Protein AF-A0A843TAF8-F1 (afdb_monomer)

Foldseek 3Di:
DPPVVVVCLVVPPPPQAPPPLSVDDPEPESADDNHRNDHNDVVVVCVVCVVVVRRPVVVVLVVLLVDLCVDDLVVSCVVVVHDSVVSVVSNVVRDPPNVVVVVVVVVVPPPPDDDPDDD

Solvent-accessible surface area (backbone atoms only — not comparable to full-atom values): 7303 Å² total; per-residue (Å²): 126,64,64,78,61,49,52,55,62,71,66,50,78,78,74,73,47,83,63,75,45,38,72,43,76,86,64,92,45,96,49,68,24,92,51,65,94,38,62,44,60,66,69,59,56,48,51,55,37,40,76,74,71,42,48,67,69,62,54,49,51,51,51,51,38,54,48,35,63,76,44,52,36,63,59,48,8,66,75,68,76,44,59,51,72,60,26,41,58,49,22,60,75,62,36,92,71,66,63,66,58,56,52,51,53,51,61,71,65,56,73,94,74,78,85,83,74,91,127

Radius of gyration: 23.5 Å; Cα contacts (8 Å, |Δi|>4): 74; chains: 1; bounding box: 64×34×62 Å

Secondary structure (DSSP, 8-state):
--HHHHHHHHT------SSGGGSS---SSSSB-SSTT-BPPHHHHHHHHHHTT--HHHHHHHHHHHHHHHS-HHHHHHHHT--HHHHHHHHHHH-S-THHHHHHHHHHHS---------

Structure (mmCIF, N/CA/C/O backbone):
data_AF-A0A843TAF8-F1
#
_entry.id   AF-A0A843TAF8-F1
#
loop_
_atom_site.group_PDB
_atom_site.id
_atom_site.type_symbol
_atom_site.label_atom_id
_atom_site.label_alt_id
_atom_site.label_comp_id
_atom_site.label_asym_id
_atom_site.label_entity_id
_atom_site.label_seq_id
_atom_site.pdbx_PDB_ins_code
_atom_site.Cartn_x
_atom_site.Cartn_y
_atom_site.Cartn_z
_atom_site.occupancy
_atom_site.B_iso_or_equiv
_atom_site.auth_seq_id
_atom_site.auth_comp_id
_atom_site.auth_asym_id
_atom_site.auth_atom_id
_atom_site.pdbx_PDB_model_num
ATOM 1 N N . MET A 1 1 ? -9.355 -8.276 -6.777 1.00 65.00 1 MET A N 1
ATOM 2 C CA . MET A 1 1 ? -8.449 -7.194 -7.233 1.00 65.00 1 MET A CA 1
ATOM 3 C C . MET A 1 1 ? -9.306 -6.135 -7.908 1.00 65.00 1 MET A C 1
ATOM 5 O O . MET A 1 1 ? -10.160 -6.546 -8.686 1.00 65.00 1 MET A O 1
ATOM 9 N N . PRO A 1 2 ? -9.145 -4.834 -7.604 1.00 83.56 2 PRO A N 1
ATOM 10 C CA . PRO A 1 2 ? -9.897 -3.776 -8.279 1.00 83.56 2 PRO A CA 1
ATOM 11 C C . PRO A 1 2 ? -9.678 -3.828 -9.794 1.00 83.56 2 PRO A C 1
ATOM 13 O O . PRO A 1 2 ? -8.546 -4.014 -10.245 1.00 83.56 2 PRO A O 1
ATOM 16 N N . GLU A 1 3 ? -10.754 -3.681 -10.563 1.00 85.06 3 GLU A N 1
ATOM 17 C CA . GLU A 1 3 ? -10.755 -3.878 -12.019 1.00 85.06 3 GLU A CA 1
ATOM 18 C C . GLU A 1 3 ? -9.738 -2.987 -12.762 1.00 85.06 3 GLU A C 1
ATOM 20 O O . GLU A 1 3 ? -8.956 -3.554 -13.533 1.00 85.06 3 GLU A O 1
ATOM 25 N N . PRO A 1 4 ? -9.590 -1.683 -12.440 1.00 88.25 4 PRO A N 1
ATOM 26 C CA . PRO A 1 4 ? -8.641 -0.825 -13.152 1.00 88.25 4 PRO A CA 1
ATOM 27 C C . PRO A 1 4 ? -7.189 -1.294 -13.009 1.00 88.25 4 PRO A C 1
ATOM 29 O O . PRO A 1 4 ? -6.396 -1.233 -13.945 1.00 88.25 4 PRO A O 1
ATOM 32 N N . LEU A 1 5 ? -6.828 -1.819 -11.835 1.00 84.12 5 LEU A N 1
ATOM 33 C CA . LEU A 1 5 ? -5.498 -2.379 -11.602 1.00 84.12 5 LEU A CA 1
ATOM 34 C C . LEU A 1 5 ? -5.348 -3.755 -12.264 1.00 84.12 5 LEU A C 1
ATOM 36 O O . LEU A 1 5 ? -4.289 -4.068 -12.804 1.00 84.12 5 LEU A O 1
ATOM 40 N N . GLY A 1 6 ? -6.403 -4.571 -12.243 1.00 87.38 6 GLY A N 1
ATOM 41 C CA . GLY A 1 6 ? -6.423 -5.877 -12.899 1.00 87.38 6 GLY A CA 1
ATOM 42 C C . GLY A 1 6 ? -6.227 -5.781 -14.413 1.00 87.38 6 GLY A C 1
ATOM 43 O O . GLY A 1 6 ? -5.490 -6.585 -14.982 1.00 87.38 6 GLY A O 1
ATOM 44 N N . ALA A 1 7 ? -6.827 -4.781 -15.063 1.00 89.94 7 ALA A N 1
ATOM 45 C CA . ALA A 1 7 ? -6.591 -4.477 -16.473 1.00 89.94 7 ALA A CA 1
ATOM 46 C C . ALA A 1 7 ? -5.107 -4.182 -16.742 1.00 89.94 7 ALA A C 1
ATOM 48 O O . ALA A 1 7 ? -4.483 -4.896 -17.525 1.00 89.94 7 ALA A O 1
ATOM 49 N N . LEU A 1 8 ? -4.504 -3.255 -15.988 1.00 86.94 8 LEU A N 1
ATOM 50 C CA . LEU A 1 8 ? -3.084 -2.901 -16.126 1.00 86.94 8 LEU A CA 1
ATOM 51 C C . LEU A 1 8 ? -2.131 -4.082 -15.881 1.00 86.94 8 LEU A C 1
ATOM 53 O O . LEU A 1 8 ? -1.080 -4.180 -16.511 1.00 86.94 8 LEU A O 1
ATOM 57 N N . VAL A 1 9 ? -2.479 -4.986 -14.962 1.00 86.75 9 VAL A N 1
ATOM 58 C CA . VAL A 1 9 ? -1.697 -6.202 -14.696 1.00 86.75 9 VAL A CA 1
ATOM 59 C C . VAL A 1 9 ? -1.766 -7.182 -15.870 1.00 86.75 9 VAL A C 1
ATOM 61 O O . VAL A 1 9 ? -0.752 -7.787 -16.210 1.00 86.75 9 VAL A O 1
ATOM 64 N N . ARG A 1 10 ? -2.932 -7.333 -16.509 1.00 85.50 10 ARG A N 1
ATOM 65 C CA . ARG A 1 10 ? -3.101 -8.198 -17.693 1.00 85.50 10 ARG A CA 1
ATOM 66 C C . ARG A 1 10 ? -2.408 -7.626 -18.926 1.00 85.50 10 ARG A C 1
ATOM 68 O O . ARG A 1 10 ? -1.837 -8.378 -19.707 1.00 85.50 10 ARG A O 1
ATOM 75 N N . GLU A 1 11 ? -2.430 -6.307 -19.066 1.00 85.31 11 GLU A N 1
ATOM 76 C CA . GLU A 1 11 ? -1.752 -5.572 -20.137 1.00 85.31 11 GLU A CA 1
ATOM 77 C C . GLU A 1 11 ? -0.248 -5.424 -19.905 1.00 85.31 11 GLU A C 1
ATOM 79 O O . GLU A 1 11 ? 0.453 -4.871 -20.756 1.00 85.31 11 GLU A O 1
ATOM 84 N N . LEU A 1 12 ? 0.271 -5.906 -18.767 1.00 79.38 12 LEU A N 1
ATOM 85 C CA . LEU A 1 12 ? 1.678 -5.776 -18.438 1.00 79.38 12 LEU A CA 1
ATOM 86 C C . LEU A 1 12 ? 2.513 -6.406 -19.563 1.00 79.38 12 LEU A C 1
ATOM 88 O O . LEU A 1 12 ? 2.449 -7.619 -19.781 1.00 79.38 12 LEU A O 1
ATOM 92 N N . PRO A 1 13 ? 3.330 -5.613 -20.281 1.00 70.88 13 PRO A N 1
ATOM 93 C CA . PRO A 1 13 ? 4.128 -6.155 -21.356 1.00 70.88 13 PRO A CA 1
ATOM 94 C C . PRO A 1 13 ? 5.199 -7.043 -20.731 1.00 70.88 13 PRO A C 1
ATOM 96 O O . PRO A 1 13 ? 6.160 -6.557 -20.122 1.00 70.88 13 PRO A O 1
ATOM 99 N N . TRP A 1 14 ? 5.040 -8.356 -20.890 1.00 66.38 14 TRP A N 1
ATOM 100 C CA . TRP A 1 14 ? 6.083 -9.329 -20.607 1.00 66.38 14 TRP A CA 1
ATOM 101 C C . TRP A 1 14 ? 7.241 -9.029 -21.544 1.00 66.38 14 TRP A C 1
ATOM 103 O O . TRP A 1 14 ? 7.263 -9.449 -22.701 1.00 66.38 14 TRP A O 1
ATOM 113 N N . ARG A 1 15 ? 8.194 -8.221 -21.074 1.00 61.22 15 ARG A N 1
ATOM 114 C CA . ARG A 1 15 ? 9.380 -7.894 -21.855 1.00 61.22 15 ARG A CA 1
ATOM 115 C C . ARG A 1 15 ? 10.139 -9.203 -22.040 1.00 61.22 15 ARG A C 1
ATOM 117 O O . ARG A 1 15 ? 10.833 -9.637 -21.121 1.00 61.22 15 ARG A O 1
ATOM 124 N N . ARG A 1 16 ? 9.967 -9.840 -23.205 1.00 57.34 16 ARG A N 1
ATOM 125 C CA . ARG A 1 16 ? 10.708 -11.044 -23.582 1.00 57.34 16 ARG A CA 1
ATOM 126 C C . ARG A 1 16 ? 12.177 -10.695 -23.402 1.00 57.34 16 ARG A C 1
ATOM 128 O O . ARG A 1 16 ? 12.666 -9.723 -23.986 1.00 57.34 16 ARG A O 1
ATOM 135 N N . GLN A 1 17 ? 12.834 -11.380 -22.474 1.00 61.56 17 GLN A N 1
ATOM 136 C CA . GLN A 1 17 ? 14.224 -11.068 -22.189 1.00 61.56 17 GLN A CA 1
ATOM 137 C C . GLN A 1 17 ? 15.018 -11.350 -23.468 1.00 61.56 17 GLN A C 1
ATOM 139 O O . GLN A 1 17 ? 14.660 -12.226 -24.249 1.00 61.56 17 GLN A O 1
ATOM 144 N N . VAL A 1 18 ? 16.034 -10.547 -23.753 1.00 58.47 18 VAL A N 1
ATOM 145 C CA . VAL A 1 18 ? 16.874 -10.764 -24.934 1.00 58.47 18 VAL A CA 1
ATOM 146 C C . VAL A 1 18 ? 18.065 -11.608 -24.484 1.00 58.47 18 VAL A C 1
ATOM 148 O O . VAL A 1 18 ? 18.683 -11.286 -23.469 1.00 58.47 18 VAL A O 1
ATOM 151 N N . GLY A 1 19 ? 18.368 -12.687 -25.210 1.00 65.69 19 GLY A N 1
ATOM 152 C CA . GLY A 1 19 ? 19.439 -13.637 -24.879 1.00 65.69 19 GLY A CA 1
ATOM 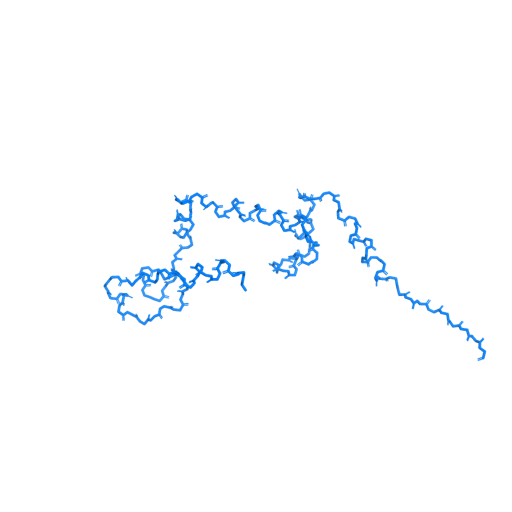153 C C . GLY A 1 19 ? 18.960 -14.890 -24.132 1.00 65.69 19 GLY A C 1
ATOM 154 O O . GLY A 1 19 ? 17.775 -15.214 -24.147 1.00 65.69 19 GLY A O 1
ATOM 155 N N . ILE A 1 20 ? 19.890 -15.597 -23.475 1.00 61.03 20 ILE A N 1
ATOM 156 C CA . ILE A 1 20 ? 19.670 -16.913 -22.829 1.00 61.03 20 ILE A CA 1
ATOM 157 C C . ILE A 1 20 ? 18.520 -16.870 -21.811 1.00 61.03 20 ILE A C 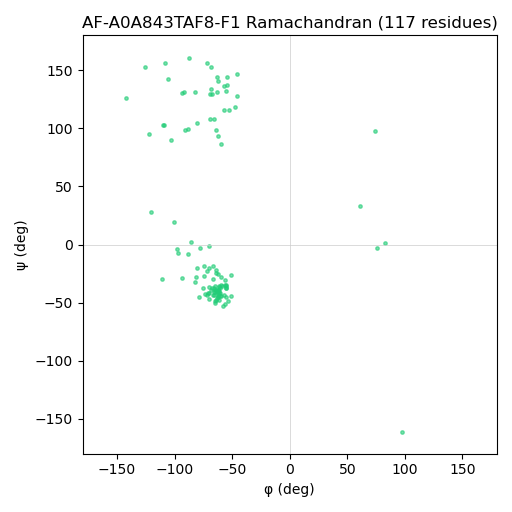1
ATOM 159 O O . ILE A 1 20 ? 17.714 -17.793 -21.733 1.00 61.03 20 ILE A O 1
ATOM 163 N N . SER A 1 21 ? 18.383 -15.768 -21.071 1.00 60.28 21 SER A N 1
ATOM 164 C CA . SER A 1 21 ? 17.309 -15.604 -20.089 1.00 60.28 21 SER A CA 1
ATOM 165 C C . SER A 1 21 ? 15.920 -15.430 -20.717 1.00 60.28 21 SER A C 1
ATOM 167 O O . SER A 1 21 ? 14.915 -15.729 -20.083 1.00 60.28 21 SER A O 1
ATOM 169 N N . GLY A 1 22 ? 15.850 -15.036 -21.991 1.00 59.75 22 GLY A N 1
ATOM 170 C CA . GLY A 1 22 ? 14.613 -14.956 -22.773 1.00 59.75 22 GLY A CA 1
ATOM 171 C C . GLY A 1 22 ? 14.133 -16.274 -23.347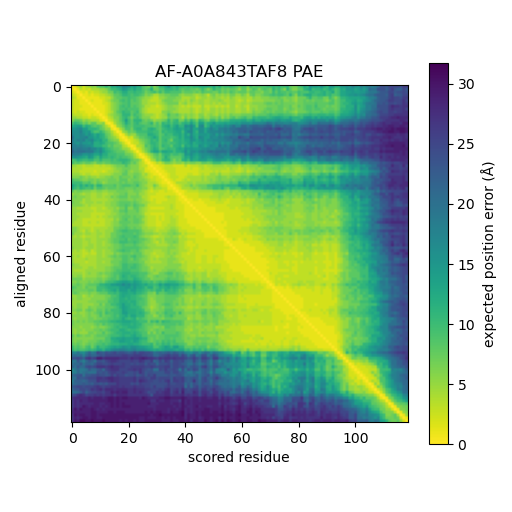 1.00 59.75 22 GLY A C 1
ATOM 172 O O . GLY A 1 22 ? 12.962 -16.393 -23.700 1.00 59.75 22 GLY A O 1
ATOM 173 N N . GLN A 1 23 ? 15.047 -17.237 -23.456 1.00 60.34 23 GLN A N 1
ATOM 174 C CA . GLN A 1 23 ? 14.754 -18.612 -23.849 1.00 60.34 23 GLN A CA 1
ATOM 175 C C . GLN A 1 23 ? 14.389 -19.490 -22.643 1.00 60.34 23 GLN A C 1
ATOM 177 O O . GLN A 1 23 ? 13.953 -20.624 -22.819 1.00 60.34 23 GLN A O 1
ATOM 182 N N . ALA A 1 24 ? 14.547 -18.971 -21.420 1.00 60.19 24 ALA A N 1
ATOM 183 C CA . ALA A 1 24 ? 14.101 -19.645 -20.212 1.00 60.19 24 ALA A CA 1
ATOM 184 C C . ALA A 1 24 ? 12.562 -19.707 -20.146 1.00 60.19 24 ALA A C 1
ATOM 186 O O . ALA A 1 24 ? 11.859 -18.861 -20.702 1.00 60.19 24 ALA A O 1
ATOM 187 N N . LYS A 1 25 ? 12.050 -20.728 -19.445 1.00 62.59 25 LYS A N 1
ATOM 188 C CA . LYS A 1 25 ? 10.619 -20.966 -19.178 1.00 62.59 25 LYS A CA 1
ATOM 189 C C . LYS A 1 25 ? 9.911 -19.666 -18.734 1.00 62.59 25 LYS A C 1
ATOM 191 O O . LYS A 1 25 ? 10.553 -18.861 -18.051 1.00 62.59 25 LYS A O 1
ATOM 196 N N . PRO A 1 26 ? 8.617 -19.453 -19.069 1.00 63.22 26 PRO A N 1
ATOM 197 C CA . PRO A 1 26 ? 7.852 -18.304 -18.580 1.00 63.22 26 PRO A CA 1
ATOM 198 C C . PRO A 1 26 ? 8.069 -18.104 -17.079 1.00 63.22 26 PRO A C 1
ATOM 200 O O . PRO A 1 26 ? 7.973 -19.050 -16.296 1.00 63.22 26 PRO A O 1
ATOM 203 N N . SER A 1 27 ? 8.434 -16.880 -16.698 1.00 67.69 27 SER A N 1
ATOM 204 C CA . SER A 1 27 ? 8.759 -16.559 -15.314 1.00 67.69 27 SER A CA 1
ATOM 205 C C . SER A 1 27 ? 7.511 -16.624 -14.443 1.00 67.69 27 SER A C 1
ATOM 207 O O . SER A 1 27 ? 6.504 -16.006 -14.774 1.00 67.69 27 SER A O 1
ATOM 209 N N . GLU A 1 28 ? 7.615 -17.266 -13.284 1.00 79.38 28 GLU A N 1
ATOM 210 C CA . GLU A 1 28 ? 6.572 -17.259 -12.246 1.00 79.38 28 GLU A CA 1
ATOM 211 C C . GLU A 1 28 ? 6.367 -15.863 -11.619 1.00 79.38 28 GLU A C 1
ATOM 213 O O . GLU A 1 28 ? 5.339 -15.563 -11.019 1.00 79.38 28 GLU A O 1
ATOM 218 N N . TRP A 1 29 ? 7.342 -14.968 -11.785 1.00 84.31 29 TRP A N 1
ATOM 219 C CA . TRP A 1 29 ? 7.316 -13.623 -11.224 1.00 84.31 29 TRP A CA 1
ATOM 220 C C . TRP A 1 29 ? 6.502 -12.650 -12.071 1.00 84.31 29 TRP A C 1
ATOM 222 O O . TRP A 1 29 ? 6.795 -12.478 -13.249 1.00 84.31 29 TRP A O 1
ATOM 232 N N . LEU A 1 30 ? 5.605 -11.887 -11.435 1.00 83.25 30 LEU A N 1
ATOM 233 C CA . LEU A 1 30 ? 4.875 -10.778 -12.069 1.00 83.25 30 LEU A CA 1
ATOM 234 C C . LEU A 1 30 ? 5.808 -9.736 -12.718 1.00 83.25 30 LEU A C 1
ATOM 236 O O . LEU A 1 30 ? 5.496 -9.166 -13.757 1.00 83.25 30 LEU A O 1
ATOM 240 N N . PHE A 1 31 ? 6.976 -9.498 -12.114 1.00 83.81 31 PHE A N 1
ATOM 241 C CA . PHE A 1 31 ? 8.016 -8.630 -12.663 1.00 83.81 31 PHE A CA 1
ATOM 242 C C . PHE A 1 31 ? 9.322 -9.419 -12.830 1.00 83.81 31 PHE A C 1
ATOM 244 O O . PHE A 1 31 ? 10.096 -9.514 -11.870 1.00 83.81 31 PHE A O 1
ATOM 251 N N . PRO A 1 32 ? 9.607 -9.976 -14.021 1.00 81.50 32 PRO A N 1
ATOM 252 C CA . PRO A 1 32 ? 10.843 -10.715 -14.255 1.00 81.50 32 PRO A CA 1
ATOM 253 C C . PRO A 1 32 ? 12.061 -9.783 -14.256 1.00 81.50 32 PRO A C 1
ATOM 255 O O . PRO A 1 32 ? 12.089 -8.761 -14.945 1.00 81.50 32 PRO A O 1
ATOM 258 N N . GLY A 1 33 ? 13.090 -10.140 -13.486 1.00 79.44 33 GLY A N 1
ATOM 259 C CA . GLY A 1 33 ? 14.390 -9.466 -13.482 1.00 79.44 33 GLY A CA 1
ATOM 260 C C . GLY A 1 33 ? 15.317 -10.044 -14.550 1.00 79.44 33 GLY A C 1
ATOM 261 O O . GLY A 1 33 ? 15.108 -11.160 -14.993 1.00 79.44 33 GLY A O 1
ATOM 262 N N . ARG A 1 34 ? 16.374 -9.324 -14.959 1.00 76.56 34 ARG A N 1
ATOM 263 C CA . ARG A 1 34 ? 17.275 -9.701 -16.085 1.00 76.56 34 ARG A CA 1
ATOM 264 C C . ARG A 1 34 ? 17.857 -11.126 -16.048 1.00 76.56 34 ARG A C 1
ATOM 266 O O . ARG A 1 34 ? 18.236 -11.636 -17.100 1.00 76.56 34 ARG A O 1
ATOM 273 N N . GLN A 1 35 ? 17.994 -11.710 -14.861 1.00 74.94 35 GLN A N 1
ATOM 274 C CA . GLN A 1 35 ? 18.490 -13.071 -14.660 1.00 74.94 35 GLN A CA 1
ATOM 275 C C . GLN A 1 35 ? 17.304 -14.039 -14.647 1.00 74.94 35 GLN A C 1
ATOM 277 O O . GLN A 1 35 ? 16.336 -13.799 -13.924 1.00 74.94 35 GLN A O 1
ATOM 282 N N . ALA A 1 36 ? 17.391 -15.129 -15.413 1.00 72.00 36 ALA A N 1
ATOM 283 C CA . ALA A 1 36 ? 16.337 -16.139 -15.458 1.00 72.00 36 ALA A CA 1
ATOM 284 C C . ALA A 1 36 ? 16.009 -16.652 -14.044 1.00 72.00 36 ALA A C 1
ATOM 286 O O . ALA A 1 36 ? 16.902 -16.863 -13.223 1.00 72.00 36 ALA A O 1
ATOM 287 N N . GLY A 1 37 ? 14.718 -16.803 -13.745 1.00 76.44 37 GLY A N 1
ATOM 288 C CA . GLY A 1 37 ? 14.236 -17.264 -12.438 1.00 76.44 37 GLY A CA 1
ATOM 289 C C . GLY A 1 37 ? 14.283 -16.230 -11.305 1.00 76.44 37 GLY A C 1
ATOM 290 O O . GLY A 1 37 ? 13.803 -16.521 -10.211 1.00 76.44 37 GLY A O 1
ATOM 291 N N . ARG A 1 38 ? 14.803 -15.013 -11.529 1.00 81.56 38 ARG A N 1
ATOM 292 C CA . ARG A 1 38 ? 14.856 -13.960 -10.500 1.00 81.56 38 ARG A CA 1
ATOM 293 C C . ARG A 1 38 ? 13.820 -12.864 -10.733 1.00 81.56 38 ARG A C 1
ATOM 295 O O . ARG A 1 38 ? 13.584 -12.433 -11.860 1.00 81.56 38 ARG A O 1
ATOM 302 N N . HIS A 1 39 ? 13.248 -12.362 -9.643 1.00 85.25 39 HIS A N 1
ATOM 303 C CA . HIS A 1 39 ? 12.373 -11.195 -9.673 1.00 85.25 39 HIS A CA 1
ATOM 304 C C . HIS A 1 39 ? 13.166 -9.908 -9.942 1.00 85.25 39 HIS A C 1
ATOM 306 O O . HIS A 1 39 ? 14.368 -9.800 -9.679 1.00 85.25 39 HIS A O 1
ATOM 312 N N . GLN A 1 40 ? 12.479 -8.899 -10.468 1.00 86.75 40 GLN A N 1
ATOM 313 C CA . GLN A 1 40 ? 13.033 -7.563 -10.617 1.00 86.75 40 GLN A CA 1
ATOM 314 C C . GLN A 1 40 ? 13.247 -6.939 -9.236 1.00 86.75 40 GLN A C 1
ATOM 316 O O . GLN A 1 40 ? 12.326 -6.874 -8.426 1.00 86.75 40 GLN A O 1
ATOM 321 N N . HIS A 1 41 ? 14.450 -6.416 -8.989 1.00 89.12 41 HIS A N 1
ATOM 322 C CA . HIS A 1 41 ? 14.740 -5.739 -7.727 1.00 89.12 41 HIS A CA 1
ATOM 323 C C . HIS A 1 41 ? 13.737 -4.588 -7.468 1.00 89.12 41 HIS A C 1
ATOM 325 O O . HIS A 1 41 ? 13.541 -3.762 -8.371 1.00 89.12 41 HIS A O 1
ATOM 331 N N . PRO A 1 42 ? 13.142 -4.467 -6.262 1.00 87.94 42 PRO A N 1
ATOM 332 C CA . PRO A 1 42 ? 12.068 -3.506 -5.982 1.00 87.94 42 PRO A CA 1
ATOM 333 C C . PRO A 1 42 ? 12.424 -2.052 -6.311 1.00 87.94 42 PRO A C 1
ATOM 335 O O . PRO A 1 42 ? 11.609 -1.315 -6.868 1.00 87.94 42 PRO A O 1
ATOM 338 N N . SER A 1 43 ? 13.674 -1.648 -6.060 1.00 90.75 43 SER A N 1
ATOM 339 C CA . SER A 1 43 ? 14.137 -0.282 -6.351 1.00 90.75 43 SER A CA 1
ATOM 340 C C . SER A 1 43 ? 14.089 0.074 -7.843 1.00 90.75 43 SER A C 1
ATOM 342 O O . SER A 1 43 ? 13.972 1.248 -8.192 1.00 90.75 43 SER A O 1
ATOM 344 N N . HIS A 1 44 ? 14.156 -0.911 -8.746 1.00 89.31 44 HIS A N 1
ATOM 345 C CA . HIS A 1 44 ? 14.009 -0.667 -10.181 1.00 89.31 44 HIS A CA 1
ATOM 346 C C . HIS A 1 44 ? 12.561 -0.365 -10.553 1.00 89.31 44 HIS A C 1
ATOM 348 O O . HIS A 1 44 ? 12.320 0.553 -11.335 1.00 89.31 44 HIS A O 1
ATOM 354 N N . VAL A 1 45 ? 11.604 -1.105 -9.988 1.00 88.69 45 VAL A N 1
ATOM 355 C CA . VAL A 1 45 ? 10.173 -0.842 -10.192 1.00 88.69 45 VAL A CA 1
ATOM 356 C C . VAL A 1 45 ? 9.822 0.526 -9.613 1.00 88.69 45 VAL A C 1
ATOM 358 O O . VAL A 1 45 ? 9.270 1.362 -10.321 1.00 88.69 45 VAL A O 1
ATOM 361 N N . GLN A 1 46 ? 10.263 0.807 -8.384 1.00 91.75 46 GLN A N 1
ATOM 362 C CA . GLN A 1 46 ? 10.078 2.108 -7.741 1.00 91.75 46 GLN A CA 1
ATOM 363 C C . GLN A 1 46 ? 10.631 3.262 -8.587 1.00 91.75 46 GLN A C 1
ATOM 365 O O . GLN A 1 46 ? 9.957 4.268 -8.773 1.00 91.75 46 GLN A O 1
ATOM 370 N N . ARG A 1 47 ? 11.839 3.120 -9.147 1.00 92.50 47 ARG A N 1
ATOM 371 C CA . ARG A 1 47 ? 12.448 4.153 -9.999 1.00 92.50 47 ARG A CA 1
ATOM 372 C C . ARG A 1 47 ? 11.676 4.370 -11.296 1.00 92.50 47 ARG A C 1
ATOM 374 O O . ARG A 1 47 ? 11.582 5.498 -11.762 1.00 92.50 47 ARG A O 1
ATOM 381 N N . ARG A 1 48 ? 11.140 3.304 -11.895 1.00 89.88 48 ARG A N 1
ATOM 382 C CA . ARG A 1 48 ? 10.306 3.407 -13.102 1.00 89.88 48 ARG A CA 1
ATOM 383 C C . ARG A 1 48 ? 8.995 4.130 -12.811 1.00 89.88 48 ARG A C 1
ATOM 385 O O . ARG A 1 48 ? 8.632 5.001 -13.588 1.00 89.88 48 ARG A O 1
ATOM 392 N N . LEU A 1 49 ? 8.348 3.809 -11.693 1.00 92.06 49 LEU A N 1
ATOM 393 C CA . LEU A 1 49 ? 7.145 4.500 -11.228 1.00 92.06 49 LEU A CA 1
ATOM 394 C C . LEU A 1 49 ? 7.433 5.981 -10.941 1.00 92.06 49 LEU A C 1
ATOM 396 O O . LEU A 1 49 ? 6.711 6.850 -11.418 1.00 92.06 49 LEU A O 1
ATOM 400 N N . ALA A 1 50 ? 8.550 6.290 -10.281 1.00 93.88 50 ALA A N 1
ATOM 401 C CA . ALA A 1 50 ? 8.935 7.672 -9.999 1.00 93.88 50 ALA A CA 1
ATOM 402 C C . ALA A 1 50 ? 9.150 8.509 -11.274 1.00 93.88 50 ALA A C 1
ATOM 404 O O . ALA A 1 50 ? 8.791 9.681 -11.299 1.00 93.88 50 ALA A O 1
ATOM 405 N N . ARG A 1 51 ? 9.680 7.915 -12.356 1.00 94.00 51 ARG A N 1
ATOM 406 C CA . ARG A 1 51 ? 9.850 8.609 -13.650 1.00 94.00 51 ARG A CA 1
ATOM 407 C C . ARG A 1 51 ? 8.535 9.024 -14.306 1.00 94.00 51 ARG A C 1
ATOM 409 O O . ARG A 1 51 ? 8.552 9.946 -15.107 1.00 94.00 51 ARG A O 1
ATOM 416 N N . ILE A 1 52 ? 7.432 8.352 -13.986 1.00 93.31 52 ILE A N 1
ATOM 417 C CA . ILE A 1 52 ? 6.087 8.709 -14.460 1.00 93.31 52 ILE A CA 1
ATOM 418 C C . ILE A 1 52 ? 5.292 9.479 -13.392 1.00 93.31 52 ILE A C 1
ATOM 420 O O . ILE A 1 52 ? 4.070 9.521 -13.441 1.00 93.31 52 ILE A O 1
ATOM 424 N N . GLY A 1 53 ? 5.978 10.057 -12.397 1.00 93.31 53 GLY A N 1
ATOM 425 C CA . GLY A 1 53 ? 5.368 10.864 -11.335 1.00 93.31 53 GLY A CA 1
ATOM 426 C C . GLY A 1 53 ? 4.774 10.064 -10.171 1.00 93.31 53 GLY A C 1
ATOM 427 O O . GLY A 1 53 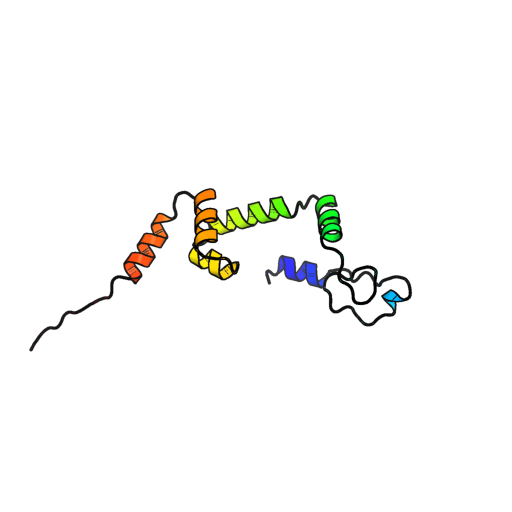? 4.250 10.647 -9.226 1.00 93.31 53 GLY A O 1
ATOM 428 N N . ILE A 1 54 ? 4.876 8.732 -10.177 1.00 92.75 54 ILE A N 1
ATOM 429 C CA . ILE A 1 54 ? 4.316 7.878 -9.124 1.00 92.75 54 ILE A CA 1
ATOM 430 C C . ILE A 1 54 ? 5.369 7.647 -8.038 1.00 92.75 54 ILE A C 1
ATOM 432 O O . ILE A 1 54 ? 6.233 6.772 -8.135 1.00 92.75 54 ILE A O 1
ATOM 436 N N . VAL A 1 55 ? 5.274 8.410 -6.951 1.00 94.06 55 VAL A N 1
ATOM 437 C CA . VAL A 1 55 ? 6.145 8.253 -5.780 1.00 94.06 55 VAL A CA 1
ATOM 438 C C . VAL A 1 55 ? 5.537 7.230 -4.820 1.00 94.06 55 VAL A C 1
ATOM 440 O O . VAL A 1 55 ? 4.655 7.551 -4.026 1.00 94.06 55 VAL A O 1
ATOM 443 N N . CYS A 1 56 ? 6.029 5.985 -4.859 1.00 91.00 56 CYS A N 1
ATOM 444 C CA . CYS A 1 56 ? 5.411 4.846 -4.160 1.00 91.00 56 CYS A CA 1
ATOM 445 C C . CYS A 1 56 ? 5.121 5.092 -2.673 1.00 91.00 56 CYS A C 1
ATOM 447 O O . CYS A 1 56 ? 4.050 4.734 -2.194 1.00 91.00 56 CYS A O 1
ATOM 449 N N . ARG A 1 57 ? 6.065 5.685 -1.928 1.00 91.75 57 ARG A N 1
ATOM 450 C CA . ARG A 1 57 ? 5.898 5.897 -0.481 1.00 91.75 57 ARG A CA 1
ATOM 451 C C . ARG A 1 57 ? 4.866 6.983 -0.176 1.00 91.75 57 ARG A C 1
ATOM 453 O O . ARG A 1 57 ? 4.031 6.775 0.694 1.00 91.75 57 ARG A O 1
ATOM 460 N N . ALA A 1 58 ? 4.905 8.098 -0.905 1.00 92.44 58 ALA A N 1
ATOM 461 C CA . ALA A 1 58 ? 3.942 9.183 -0.735 1.00 92.44 58 ALA A CA 1
ATOM 462 C C . ALA A 1 58 ? 2.526 8.723 -1.112 1.00 92.44 58 ALA A C 1
ATOM 464 O O . ALA A 1 58 ? 1.614 8.846 -0.302 1.00 92.44 58 ALA A O 1
ATOM 465 N N . ASN A 1 59 ? 2.372 8.076 -2.272 1.00 91.75 59 ASN A N 1
ATOM 466 C CA . ASN A 1 59 ? 1.087 7.539 -2.727 1.00 91.75 59 ASN A CA 1
ATOM 467 C C . ASN A 1 59 ? 0.538 6.465 -1.784 1.00 91.75 59 ASN A C 1
ATOM 469 O O . ASN A 1 59 ? -0.654 6.456 -1.496 1.00 91.75 59 ASN A O 1
ATOM 473 N N . ARG A 1 60 ? 1.399 5.592 -1.241 1.00 90.19 60 ARG A N 1
ATOM 474 C CA . ARG A 1 60 ? 0.981 4.616 -0.227 1.00 90.19 60 ARG A CA 1
ATOM 475 C C . ARG A 1 60 ? 0.482 5.301 1.040 1.00 90.19 60 ARG A C 1
ATOM 477 O O . ARG A 1 60 ? -0.542 4.894 1.566 1.00 90.19 60 ARG A O 1
ATOM 484 N N . ASN A 1 61 ? 1.192 6.313 1.532 1.00 91.38 61 ASN A N 1
ATOM 485 C CA . ASN A 1 61 ? 0.777 7.034 2.733 1.00 91.38 61 ASN A CA 1
ATOM 486 C C . ASN A 1 61 ? -0.544 7.781 2.516 1.00 91.38 61 ASN A C 1
ATOM 488 O O . ASN A 1 61 ? -1.399 7.733 3.390 1.00 91.38 61 ASN A O 1
ATOM 492 N N . ALA A 1 62 ? -0.725 8.414 1.354 1.00 88.81 62 ALA A N 1
ATOM 493 C CA . ALA A 1 62 ? -1.970 9.087 0.996 1.00 88.81 62 ALA A CA 1
ATOM 494 C C . ALA A 1 62 ? -3.143 8.099 0.907 1.00 88.81 62 ALA A C 1
ATOM 496 O O . ALA A 1 62 ? -4.181 8.337 1.511 1.00 88.81 62 ALA A O 1
ATOM 497 N N . ALA A 1 63 ? -2.951 6.954 0.244 1.00 89.62 63 ALA A N 1
ATOM 498 C CA . ALA A 1 63 ? -3.966 5.904 0.167 1.00 89.62 63 ALA A CA 1
ATOM 49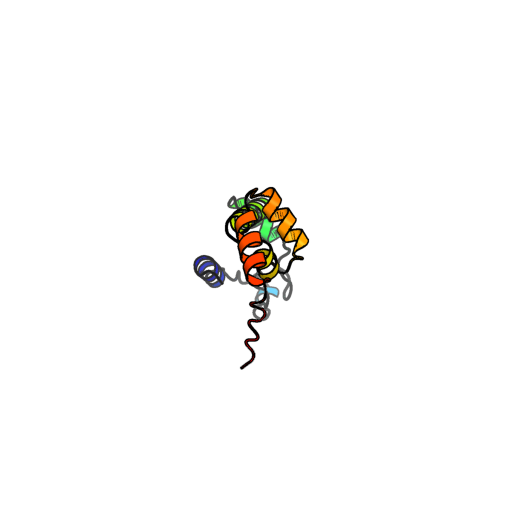9 C C . ALA A 1 63 ? -4.306 5.316 1.547 1.00 89.62 63 ALA A C 1
ATOM 501 O O . ALA A 1 63 ? -5.471 5.088 1.850 1.00 89.62 63 ALA A O 1
ATOM 502 N N . LEU A 1 64 ? -3.301 5.096 2.403 1.00 88.50 64 LEU A N 1
ATOM 503 C CA . LEU A 1 64 ? -3.521 4.645 3.779 1.00 88.50 64 LEU A CA 1
ATOM 504 C C . LEU A 1 64 ? -4.271 5.687 4.607 1.00 88.50 64 LEU A C 1
ATOM 506 O O . LEU A 1 64 ? -5.117 5.309 5.407 1.00 88.50 64 LEU A O 1
ATOM 510 N N . ALA A 1 65 ? -3.967 6.972 4.422 1.00 87.19 65 ALA A N 1
ATOM 511 C CA . ALA A 1 65 ? -4.679 8.043 5.100 1.00 87.19 65 ALA A CA 1
ATOM 512 C C . ALA A 1 65 ? -6.140 8.097 4.646 1.00 87.19 65 ALA A C 1
ATOM 514 O O . ALA A 1 65 ? -7.037 8.039 5.478 1.00 87.19 65 ALA A O 1
ATOM 515 N N . GLN A 1 66 ? -6.385 8.102 3.336 1.00 88.19 66 GLN A N 1
ATOM 516 C CA . GLN A 1 66 ? -7.739 8.047 2.796 1.00 88.19 66 GLN A CA 1
ATOM 517 C C . GLN A 1 66 ? -8.517 6.850 3.360 1.00 88.19 66 GLN A C 1
ATOM 519 O O . GLN A 1 66 ? -9.607 7.023 3.896 1.00 88.19 66 GLN A O 1
ATOM 524 N N . LEU A 1 67 ? -7.924 5.653 3.335 1.00 85.94 67 LEU A N 1
ATOM 525 C CA . LEU A 1 67 ? -8.575 4.461 3.868 1.00 85.94 67 LEU A CA 1
ATOM 526 C C . LEU A 1 67 ? -8.851 4.590 5.373 1.00 85.94 67 LEU A C 1
ATOM 528 O O . LEU A 1 67 ? -9.942 4.264 5.822 1.00 85.94 67 LEU A O 1
ATOM 532 N N . ALA A 1 68 ? -7.902 5.113 6.151 1.00 85.88 68 ALA A N 1
ATOM 533 C CA . ALA A 1 68 ? -8.075 5.336 7.586 1.00 85.88 68 ALA A CA 1
ATOM 534 C C . ALA A 1 68 ? -9.165 6.372 7.925 1.00 85.88 68 ALA A C 1
ATOM 536 O O . ALA A 1 68 ? -9.682 6.343 9.038 1.00 85.88 68 ALA A O 1
ATOM 537 N N . ALA A 1 69 ? -9.515 7.269 6.997 1.00 84.56 69 ALA A N 1
ATOM 538 C CA . ALA A 1 69 ? -10.634 8.197 7.155 1.00 84.56 69 ALA A CA 1
ATOM 539 C C . ALA A 1 69 ? -11.995 7.556 6.828 1.00 84.56 69 ALA A C 1
ATOM 541 O O . ALA A 1 69 ? -13.015 7.978 7.366 1.00 84.56 69 ALA A O 1
ATOM 542 N N . GLU A 1 70 ? -12.015 6.555 5.947 1.00 85.69 70 GLU A N 1
ATOM 543 C CA . GLU A 1 70 ? -13.240 5.922 5.447 1.00 85.69 70 GLU A CA 1
ATOM 544 C C . GLU A 1 70 ? -13.648 4.680 6.252 1.00 85.69 70 GLU A C 1
ATOM 546 O O . GLU A 1 70 ? -14.837 4.365 6.323 1.00 85.69 70 GLU A O 1
ATOM 551 N N . VAL A 1 71 ? -12.688 3.961 6.856 1.00 86.25 71 VAL A N 1
ATOM 552 C CA . VAL A 1 71 ? -12.956 2.663 7.495 1.00 86.25 71 VAL A CA 1
ATOM 553 C C . VAL A 1 71 ? -12.503 2.577 8.956 1.00 86.25 71 VAL A C 1
ATOM 555 O O . VAL A 1 71 ? -11.523 3.204 9.362 1.00 86.25 71 VAL A O 1
ATOM 558 N N . PRO A 1 72 ? -13.169 1.722 9.753 1.00 83.94 72 PRO A N 1
ATOM 559 C CA . PRO A 1 72 ? -12.765 1.431 11.117 1.00 83.94 72 PRO A CA 1
ATOM 560 C C . PRO A 1 72 ? -11.336 0.966 11.328 1.00 83.94 72 PRO A C 1
ATOM 562 O O . PRO A 1 72 ? -10.864 0.123 10.583 1.00 83.94 72 PRO A O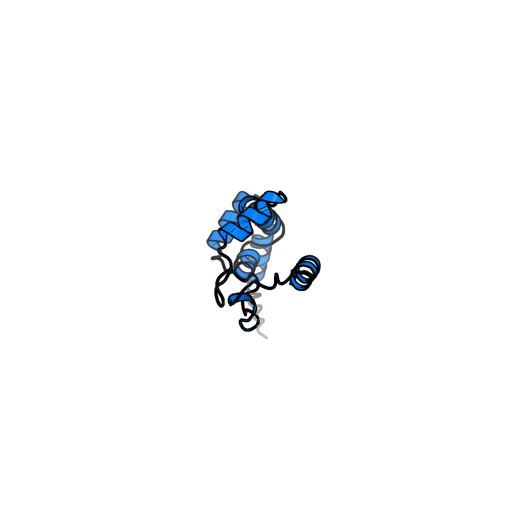 1
ATOM 565 N N . ALA A 1 73 ? -10.699 1.361 12.439 1.00 85.19 73 ALA A N 1
ATOM 566 C CA . ALA A 1 73 ? -9.357 0.877 12.799 1.00 85.19 73 ALA A CA 1
ATOM 567 C C . ALA A 1 73 ? -9.269 -0.661 12.897 1.00 85.19 73 ALA A C 1
ATOM 569 O O . ALA A 1 73 ? -8.252 -1.247 12.545 1.00 85.19 73 ALA A O 1
ATOM 570 N N . SER A 1 74 ? -10.332 -1.325 13.358 1.00 84.69 74 SER A N 1
ATOM 571 C CA . SER A 1 74 ? -10.391 -2.797 13.419 1.00 84.69 74 SER A CA 1
ATOM 572 C C . SER A 1 74 ? -10.494 -3.419 12.027 1.00 84.69 74 SER A C 1
ATOM 574 O O . SER A 1 74 ? -9.701 -4.286 11.686 1.00 84.69 74 SER A O 1
ATOM 576 N N . VAL A 1 75 ? -11.388 -2.899 11.187 1.00 87.81 75 VAL A N 1
ATOM 577 C CA . VAL A 1 75 ? -11.524 -3.332 9.789 1.00 87.81 75 VAL A CA 1
ATOM 578 C C . VAL A 1 75 ? -10.241 -3.045 8.996 1.00 87.81 75 VAL A C 1
ATOM 580 O O . VAL A 1 75 ? -9.791 -3.882 8.224 1.00 87.81 75 VAL A O 1
ATOM 583 N N . LEU A 1 76 ? -9.600 -1.900 9.233 1.00 88.00 76 LEU A N 1
ATOM 584 C CA . LEU A 1 76 ? -8.318 -1.516 8.647 1.00 88.00 76 LEU A CA 1
ATOM 585 C C . LEU A 1 76 ? -7.197 -2.483 9.046 1.00 88.00 76 LEU A C 1
ATOM 587 O O . LEU A 1 76 ? -6.364 -2.837 8.211 1.00 88.00 76 LEU A O 1
ATOM 591 N N . ALA A 1 77 ? -7.169 -2.900 10.315 1.00 91.00 77 ALA A N 1
ATOM 592 C CA . ALA A 1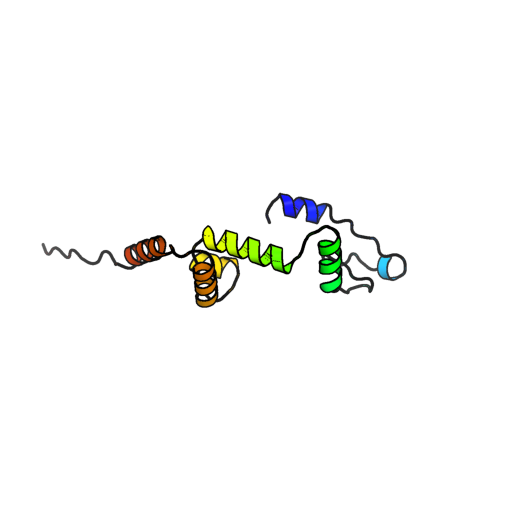 77 ? -6.214 -3.873 10.831 1.00 91.00 77 ALA A CA 1
ATOM 593 C C . ALA A 1 77 ? -6.359 -5.221 10.117 1.00 91.00 77 ALA A C 1
ATOM 595 O O . ALA A 1 77 ? -5.366 -5.748 9.612 1.00 91.00 77 ALA A O 1
ATOM 596 N N . ASP A 1 78 ? -7.594 -5.707 9.992 1.00 90.12 78 ASP A N 1
ATOM 597 C CA . ASP A 1 78 ? -7.907 -6.966 9.316 1.00 90.12 78 ASP A CA 1
ATOM 598 C C . ASP A 1 78 ? -7.594 -6.896 7.812 1.00 90.12 78 ASP A C 1
ATOM 600 O O . ASP A 1 78 ? -6.968 -7.801 7.261 1.00 90.12 78 ASP A O 1
ATOM 604 N N . MET A 1 79 ? -7.945 -5.789 7.144 1.00 90.94 79 MET A N 1
ATOM 605 C CA . MET A 1 79 ? -7.681 -5.578 5.713 1.00 90.94 79 MET A CA 1
ATOM 606 C C . MET A 1 79 ? -6.188 -5.525 5.377 1.00 90.94 79 MET A C 1
ATOM 608 O O . MET A 1 79 ? -5.770 -6.002 4.321 1.00 90.94 79 MET A O 1
ATOM 612 N N . LEU A 1 80 ? -5.381 -4.901 6.239 1.00 90.25 80 LEU A N 1
ATOM 613 C CA . LEU A 1 80 ? -3.953 -4.687 5.995 1.00 90.25 80 LEU A CA 1
ATOM 614 C C . LEU A 1 80 ? -3.058 -5.726 6.682 1.00 90.25 80 LEU A C 1
ATOM 616 O O . LEU A 1 80 ? -1.841 -5.684 6.492 1.00 90.25 80 LEU A O 1
ATOM 620 N N . GLY A 1 81 ? -3.637 -6.636 7.472 1.00 92.00 81 GLY A N 1
ATOM 621 C CA . GLY A 1 81 ? -2.905 -7.635 8.250 1.00 92.00 81 GLY A CA 1
ATOM 622 C C . GLY A 1 81 ? -1.957 -7.014 9.281 1.00 92.00 81 GLY A C 1
ATOM 623 O O . GLY A 1 81 ? -0.868 -7.536 9.515 1.00 92.00 81 GLY A O 1
ATOM 624 N N . VAL A 1 82 ? -2.324 -5.864 9.854 1.00 92.62 82 VAL A N 1
A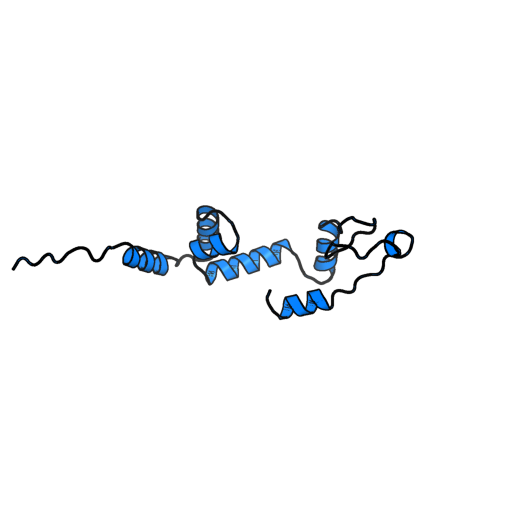TOM 625 C CA . VAL A 1 82 ? -1.521 -5.159 10.866 1.00 92.62 82 VAL A CA 1
ATOM 626 C C . VAL A 1 82 ? -2.173 -5.266 12.236 1.00 92.62 82 VAL A C 1
ATOM 628 O O . VAL A 1 82 ? -3.378 -5.438 12.356 1.00 92.62 82 VAL A O 1
ATOM 631 N N . HIS A 1 83 ? -1.384 -5.119 13.298 1.00 93.06 83 HIS A N 1
ATOM 632 C CA . HIS A 1 83 ? -1.935 -5.119 14.649 1.00 93.06 83 HIS A CA 1
ATOM 633 C C . HIS A 1 83 ? -2.917 -3.950 14.858 1.00 93.06 83 HIS A C 1
ATOM 635 O O . HIS A 1 83 ? -2.642 -2.823 14.435 1.00 93.06 83 HIS A O 1
ATOM 641 N N . VAL A 1 84 ? -4.021 -4.189 15.575 1.00 87.50 84 VAL A N 1
ATOM 642 C CA . VAL A 1 84 ? -5.089 -3.195 15.799 1.00 87.50 84 VAL A CA 1
ATOM 643 C C . VAL A 1 84 ? -4.578 -1.886 16.408 1.00 87.50 84 VAL A C 1
ATOM 645 O O . VAL A 1 84 ? -5.009 -0.808 16.013 1.00 87.50 84 VAL A O 1
ATOM 648 N N . THR A 1 85 ? -3.583 -1.941 17.298 1.00 89.94 85 THR A N 1
ATOM 649 C CA . THR A 1 85 ? -2.976 -0.729 17.883 1.00 89.94 85 THR A CA 1
ATOM 650 C C . THR A 1 85 ? -2.215 0.114 16.858 1.00 89.94 85 THR A C 1
ATOM 652 O O . THR A 1 85 ? -2.146 1.333 16.995 1.00 89.94 85 THR A O 1
ATOM 655 N N . THR A 1 86 ? -1.659 -0.503 15.814 1.00 90.00 86 THR A N 1
ATOM 656 C CA . THR A 1 86 ? -1.022 0.209 14.699 1.00 90.00 86 THR A CA 1
ATOM 657 C C . THR A 1 86 ? -2.072 0.912 13.848 1.00 90.00 86 THR A C 1
ATOM 659 O O . THR A 1 86 ? -1.874 2.069 13.483 1.00 90.00 86 THR A O 1
ATOM 662 N N . ALA A 1 87 ? -3.201 0.248 13.591 1.00 88.75 87 ALA A N 1
ATOM 663 C CA . ALA A 1 87 ? -4.318 0.834 12.861 1.00 88.75 87 ALA A CA 1
ATOM 664 C C . ALA A 1 87 ? -4.965 1.996 13.634 1.00 88.75 87 ALA A C 1
ATOM 666 O O . ALA A 1 87 ? -5.208 3.041 13.040 1.00 88.75 87 ALA A O 1
ATOM 667 N N . ILE A 1 88 ? -5.142 1.873 14.957 1.00 88.44 88 ILE A N 1
ATOM 668 C CA . ILE A 1 88 ? -5.622 2.966 15.826 1.00 88.44 88 ILE A CA 1
ATOM 669 C C . ILE A 1 88 ? -4.721 4.197 15.684 1.00 88.44 88 ILE A C 1
ATOM 671 O O . ILE A 1 88 ? -5.207 5.271 15.350 1.00 88.44 88 ILE A O 1
ATOM 675 N N . LYS A 1 89 ? -3.398 4.029 15.814 1.00 87.75 89 LYS A N 1
ATOM 676 C CA . LYS A 1 89 ? -2.432 5.131 15.651 1.00 87.75 89 LYS A CA 1
ATOM 677 C C . LYS A 1 89 ? -2.485 5.788 14.270 1.00 87.75 89 LYS A C 1
ATOM 679 O O . LYS A 1 89 ? -2.075 6.935 14.121 1.00 87.75 89 LYS A O 1
ATOM 684 N N . TRP A 1 90 ? -2.878 5.057 13.230 1.00 86.94 90 TRP A N 1
ATOM 685 C CA . TRP A 1 90 ? -3.030 5.618 11.886 1.00 86.94 90 TRP A CA 1
ATOM 686 C C . TRP A 1 90 ? -4.330 6.399 11.753 1.00 86.94 90 TRP A C 1
ATOM 688 O O . TRP A 1 90 ? -4.294 7.521 11.259 1.00 86.94 90 TRP A O 1
ATOM 698 N N . VAL A 1 91 ? -5.437 5.847 12.250 1.00 85.25 91 VAL A N 1
ATOM 699 C CA . VAL A 1 91 ? -6.739 6.521 12.285 1.00 85.25 91 VAL A CA 1
ATOM 700 C C . VAL A 1 91 ? -6.658 7.808 13.105 1.00 85.25 91 VAL A C 1
ATOM 702 O O . VAL A 1 91 ? -7.083 8.842 12.607 1.00 85.25 91 VAL A O 1
ATOM 705 N N . GLU A 1 92 ? -6.014 7.800 14.276 1.00 84.94 92 GLU A N 1
ATOM 706 C CA . GLU A 1 92 ? -5.791 8.998 15.110 1.00 84.94 92 GLU A CA 1
ATOM 707 C C . GLU A 1 92 ? -5.003 10.100 14.389 1.00 84.94 92 GLU A C 1
ATOM 709 O O . GLU A 1 92 ? -5.266 11.285 14.576 1.00 84.94 92 GLU A O 1
ATOM 714 N N . ARG A 1 93 ? -4.031 9.732 13.544 1.00 83.44 93 ARG A N 1
ATOM 715 C CA . ARG A 1 93 ? -3.235 10.709 12.779 1.00 83.44 93 ARG A CA 1
ATOM 716 C C . ARG A 1 93 ? -4.016 11.375 11.655 1.00 83.44 93 ARG A C 1
ATOM 718 O O . ARG A 1 93 ? -3.589 12.424 11.184 1.00 83.44 93 ARG A O 1
ATOM 725 N N . VAL A 1 94 ? -5.082 10.740 11.180 1.00 80.62 94 VAL A N 1
ATOM 726 C CA . VAL A 1 94 ? -5.813 11.166 9.981 1.00 80.62 94 VAL A CA 1
ATOM 727 C C . VAL A 1 94 ? -7.202 11.701 10.323 1.00 80.62 94 VAL A C 1
ATOM 729 O O . VAL A 1 94 ? -7.714 12.576 9.633 1.00 80.62 94 VAL A O 1
ATOM 732 N N . SER A 1 95 ? -7.805 11.207 11.401 1.00 64.94 95 SER A N 1
ATOM 733 C CA . SER A 1 95 ? -9.178 11.492 11.794 1.00 64.94 95 SER A CA 1
ATOM 734 C C . SER A 1 95 ? -9.288 11.614 13.317 1.00 64.94 95 SER A C 1
ATOM 736 O O . SER A 1 95 ? -8.903 10.721 14.066 1.00 64.94 95 SER A O 1
ATOM 738 N N . GLY A 1 96 ? -9.844 12.727 13.793 1.00 60.62 96 GLY A N 1
ATOM 739 C CA . GLY A 1 96 ? -10.122 12.943 15.218 1.00 60.62 96 GLY A CA 1
ATOM 740 C C . GLY A 1 96 ? -11.468 12.382 15.697 1.00 60.62 96 GLY A C 1
ATOM 741 O O . GLY A 1 96 ? -11.819 12.585 16.852 1.00 60.62 96 GLY A O 1
ATOM 742 N N . ASN A 1 97 ? -12.252 11.720 14.831 1.00 58.53 97 ASN A N 1
ATOM 743 C CA . ASN A 1 97 ? -13.701 11.547 15.032 1.00 58.53 97 ASN A CA 1
ATOM 744 C C . ASN A 1 97 ? -14.191 10.084 15.107 1.00 58.53 97 ASN A C 1
ATOM 746 O O . ASN A 1 97 ? -15.332 9.778 14.774 1.00 58.53 97 ASN A O 1
ATOM 750 N N . TRP A 1 98 ? -13.345 9.152 15.553 1.00 61.91 98 TRP A N 1
ATOM 751 C CA . TRP A 1 98 ? -13.656 7.711 15.594 1.00 61.91 98 TRP A CA 1
ATOM 752 C C . TRP A 1 98 ? -14.719 7.290 16.641 1.00 61.91 98 TRP A C 1
ATOM 754 O O . TRP A 1 98 ? -15.097 6.119 16.741 1.00 61.91 98 TRP A O 1
ATOM 764 N N . MET A 1 99 ? -15.236 8.242 17.424 1.00 59.69 99 MET A N 1
ATOM 765 C CA . MET A 1 99 ? -16.155 7.994 18.543 1.00 59.69 99 MET A CA 1
ATOM 766 C C . MET A 1 99 ? -17.427 7.223 18.144 1.00 59.69 99 MET A C 1
ATOM 768 O O . MET A 1 99 ? -17.922 6.418 18.932 1.00 59.69 99 MET A O 1
ATOM 772 N N . THR A 1 100 ? -17.910 7.375 16.908 1.00 61.19 100 THR A N 1
ATOM 773 C CA . THR A 1 100 ? -19.147 6.733 16.426 1.00 61.19 100 THR A CA 1
ATOM 774 C C . THR A 1 100 ? -19.070 5.203 16.379 1.00 61.19 100 THR A C 1
ATOM 776 O O . THR A 1 100 ? -20.046 4.524 16.689 1.00 61.19 100 THR A O 1
ATOM 779 N N . TYR A 1 101 ? -17.916 4.623 16.043 1.00 58.88 101 TYR A N 1
ATOM 780 C CA . TYR A 1 101 ? -17.781 3.161 16.012 1.00 58.88 101 TYR A CA 1
ATOM 781 C C . TYR A 1 101 ? -17.521 2.556 17.385 1.00 58.88 101 TYR A C 1
ATOM 783 O O . TYR A 1 101 ? -17.941 1.437 17.666 1.00 58.88 101 TYR A O 1
ATOM 791 N N . VAL A 1 102 ? -16.828 3.283 18.265 1.00 61.50 102 VAL A N 1
ATOM 792 C CA . VAL A 1 102 ? -16.710 2.854 19.663 1.00 61.50 102 VAL A CA 1
ATOM 793 C C . VAL A 1 102 ? -18.107 2.781 20.278 1.00 61.50 102 VAL A C 1
ATOM 795 O O . VAL A 1 102 ? -18.424 1.783 20.918 1.00 61.50 102 VAL A O 1
ATOM 798 N N . ALA A 1 103 ? -18.973 3.759 19.995 1.00 63.84 103 ALA A N 1
ATOM 799 C CA . ALA A 1 103 ? -20.369 3.730 20.421 1.00 63.84 103 ALA A CA 1
ATOM 800 C C . ALA A 1 103 ? -21.138 2.517 19.858 1.00 63.84 103 ALA A C 1
ATOM 802 O O . ALA A 1 103 ? -21.820 1.829 20.618 1.00 63.84 103 ALA A O 1
ATOM 803 N N . SER A 1 104 ? -20.975 2.183 18.569 1.00 61.81 104 SER A N 1
ATOM 804 C CA . SER A 1 104 ? -21.647 1.010 17.985 1.00 61.81 104 SER A CA 1
ATOM 805 C C . SER A 1 104 ? -21.129 -0.319 18.548 1.00 61.81 104 SER A C 1
ATOM 807 O O . SER A 1 104 ? -21.923 -1.216 18.821 1.00 61.81 104 SER A O 1
ATOM 809 N N . LYS A 1 105 ? -19.822 -0.448 18.816 1.00 64.62 105 LYS A N 1
ATOM 810 C CA . LYS A 1 105 ? -19.246 -1.651 19.444 1.00 64.62 105 LYS A CA 1
ATOM 811 C C . LYS A 1 105 ? -19.526 -1.782 20.937 1.00 64.62 105 LYS A C 1
ATOM 813 O O . LYS A 1 105 ? -19.540 -2.904 21.437 1.00 64.62 105 LYS A O 1
ATOM 818 N N . VAL A 1 106 ? -19.737 -0.678 21.651 1.00 65.25 106 VAL A N 1
ATOM 819 C CA . VAL A 1 106 ? -20.211 -0.710 23.042 1.00 65.25 106 VAL A CA 1
ATOM 820 C C . VAL A 1 106 ? -21.665 -1.174 23.081 1.00 65.25 106 VAL A C 1
ATOM 822 O O . VAL A 1 106 ? -21.984 -2.039 23.890 1.00 65.25 106 VAL A O 1
ATOM 825 N N . SER A 1 107 ? -22.507 -0.702 22.156 1.00 61.12 107 SER A N 1
ATOM 826 C CA . SER A 1 107 ? -23.892 -1.176 22.021 1.00 61.12 107 SER A CA 1
ATOM 827 C C . SER A 1 107 ? -23.979 -2.677 21.711 1.00 61.12 107 SER A C 1
ATOM 829 O O . SER A 1 107 ? -24.856 -3.351 22.232 1.00 61.12 107 SER A O 1
ATOM 831 N N . ASP A 1 108 ? -23.055 -3.202 20.902 1.00 61.69 108 ASP A N 1
ATOM 832 C CA . ASP A 1 108 ? -22.965 -4.623 20.515 1.00 61.69 108 ASP A CA 1
ATOM 833 C C . ASP A 1 108 ? -22.432 -5.526 21.654 1.00 61.69 108 ASP A C 1
ATOM 835 O O . ASP A 1 108 ? -22.596 -6.743 21.638 1.00 61.69 108 ASP A O 1
ATOM 839 N N . ARG A 1 109 ? -21.769 -4.940 22.666 1.00 59.62 109 ARG A N 1
ATOM 840 C CA . ARG A 1 109 ? -21.192 -5.652 23.823 1.00 59.62 109 ARG A CA 1
ATOM 841 C C . ARG A 1 109 ? -22.069 -5.648 25.071 1.00 59.62 109 ARG A C 1
ATOM 843 O O . ARG A 1 109 ? -21.702 -6.328 26.026 1.00 59.62 109 ARG A O 1
ATOM 850 N N . VAL A 1 110 ? -23.183 -4.915 25.095 1.00 52.31 110 VAL A N 1
ATOM 851 C CA . VAL A 1 110 ? -24.178 -5.034 26.169 1.00 52.31 110 VAL A CA 1
ATOM 852 C C . VAL A 1 110 ? -25.040 -6.257 25.845 1.00 52.31 110 VAL A C 1
ATOM 854 O O . VAL A 1 110 ? -25.853 -6.185 24.924 1.00 52.31 110 VAL A O 1
ATOM 857 N N . PRO A 1 111 ? -24.873 -7.404 26.534 1.00 47.06 111 PRO A N 1
ATOM 858 C CA . PRO A 1 111 ? -25.767 -8.527 26.320 1.00 47.06 111 PRO A CA 1
ATOM 859 C C . PRO A 1 111 ? -27.177 -8.106 26.734 1.00 47.06 111 PRO A C 1
ATOM 861 O O . PRO A 1 111 ? -27.374 -7.580 27.831 1.00 47.06 111 PRO A O 1
ATOM 864 N N . ALA A 1 112 ? -28.152 -8.376 25.865 1.00 55.12 112 ALA A N 1
ATOM 865 C CA . ALA A 1 112 ? -29.557 -8.458 26.234 1.00 55.12 112 ALA A CA 1
ATOM 866 C C . ALA A 1 112 ? -29.692 -9.567 27.289 1.00 55.12 112 ALA A C 1
ATOM 868 O O . ALA A 1 112 ? -29.830 -10.750 26.983 1.00 55.12 112 ALA A O 1
ATOM 869 N N . GLY A 1 113 ? -29.497 -9.186 28.545 1.00 52.44 113 GLY A N 1
ATOM 870 C CA . GLY A 1 113 ? -29.459 -10.073 29.686 1.00 52.44 113 GLY A CA 1
ATOM 871 C C . GLY A 1 113 ? -30.690 -9.882 30.550 1.00 52.44 113 GLY A C 1
ATOM 872 O O . GLY A 1 113 ? -30.692 -8.995 31.392 1.00 52.44 113 GLY A O 1
ATOM 873 N N . ARG A 1 114 ? -31.616 -10.835 30.397 1.00 52.69 114 ARG A N 1
ATOM 874 C CA . ARG A 1 114 ? -32.523 -11.370 31.426 1.00 52.69 114 ARG A CA 1
ATOM 875 C C . ARG A 1 114 ? -33.693 -10.485 31.855 1.00 52.69 114 ARG A C 1
ATOM 877 O O . ARG A 1 114 ? -33.598 -9.732 32.815 1.00 52.69 114 ARG A O 1
ATOM 884 N N . GLU A 1 115 ? -34.847 -10.770 31.264 1.00 43.50 115 GLU A N 1
ATOM 885 C CA . GLU A 1 115 ? -36.089 -10.821 32.035 1.00 43.50 115 GLU A CA 1
ATOM 886 C C . GLU A 1 115 ? -36.440 -12.294 32.251 1.00 43.50 115 GLU A C 1
ATOM 888 O O . GLU A 1 115 ? -37.096 -12.951 31.446 1.00 43.50 115 GLU A O 1
ATOM 893 N N . GLU A 1 116 ? -35.918 -12.823 33.354 1.00 51.31 116 GLU A N 1
ATOM 894 C CA . GLU A 1 116 ? -36.554 -13.922 34.063 1.00 51.31 116 GLU A CA 1
ATOM 895 C C . GLU A 1 116 ? -37.878 -13.372 34.607 1.00 51.31 116 GLU A C 1
ATOM 897 O O . GLU A 1 116 ? -37.886 -12.547 35.517 1.00 51.31 116 GLU A O 1
ATOM 902 N N . SER A 1 117 ? -39.003 -13.788 34.028 1.00 56.28 117 SER A N 1
ATOM 903 C CA . SER A 1 117 ? -40.306 -13.679 34.683 1.00 56.28 117 SER A CA 1
ATOM 904 C C . SER A 1 117 ? -40.767 -15.079 35.044 1.00 56.28 117 SER A C 1
ATOM 906 O O . SER A 1 117 ? -41.188 -15.861 34.197 1.00 56.28 117 SER A O 1
ATOM 908 N N . ILE A 1 118 ? -40.616 -15.364 36.334 1.00 57.22 118 ILE A N 1
ATOM 909 C CA . ILE A 1 118 ? -41.347 -16.377 37.085 1.00 57.22 118 ILE A CA 1
ATOM 910 C C . ILE A 1 118 ? -42.836 -16.215 36.768 1.00 57.22 118 ILE A C 1
ATOM 912 O O . ILE A 1 118 ? -43.388 -15.164 37.093 1.00 57.22 118 ILE A O 1
ATOM 916 N N . GLN A 1 119 ? -43.452 -17.245 36.183 1.00 52.09 119 GLN A N 1
ATOM 917 C CA . GLN A 1 119 ? -44.773 -17.769 36.553 1.00 52.09 119 GLN A CA 1
ATOM 918 C C . GLN A 1 119 ? -44.814 -19.272 36.289 1.00 52.09 119 GLN A C 1
ATOM 920 O O . GLN A 1 119 ? -44.274 -19.699 35.244 1.00 52.09 119 GLN A O 1
#

Nearest PDB structures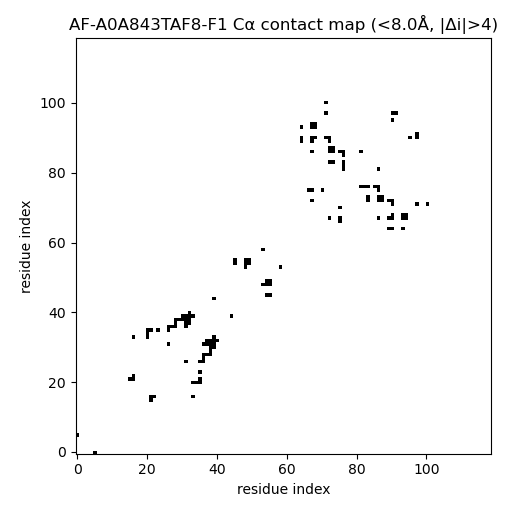 (foldseek):
  2o8x-assembly1_A  TM=4.498E-01  e=6.660E+00  Mycobacterium tuberculosis H37Rv

Sequence (119 aa):
MPEPLGALVRELPWRRQVGISGQAKPSEWLFPGRQAGRHQHPSHVQRRLARIGIVCRANRNAALAQLAAEVPASVLADMLGVHVTTAIKWVERVSGNWMTYVASKVSDRVPAGREESIQ

pLDDT: mean 77.73, std 13.98, range [43.5, 94.06]

Mean predicted aligned error: 11.64 Å